Protein AF-A0A0M4SYJ8-F1 (afdb_monomer_lite)

Foldseek 3Di:
DAQLVVLLVDDVVVLVVCCVVCVVQQPDPPTWDFDDPPPDPDPHGHTDHPVSSVVSNVVDDDDDDPVRVVVVVVVVVVVVVVVVVVVVD

Secondary structure (DSSP, 8-state):
--HHHHHHHS-HHHHHHHHHHSTTTTTSTT-EEEE-SSSS-TT--EEEEHHHHHHHHHHSPP---HHHHHHHHHHHHHHHHHHHHHTT-

Sequence (89 aa):
MNGIDWLRKLHTKELLGIKNDCYKWFFHPDGYVIYNNGDFPKGSGIKITYAELKQVLSERPHIPNKAETKRIRQQAAKQKVRSYQSSKF

Radius of gyration: 20.08 Å; chains: 1; bounding box: 44×27×58 Å

Structure (mmCIF, N/CA/C/O backbone):
data_AF-A0A0M4SYJ8-F1
#
_entry.id   AF-A0A0M4SYJ8-F1
#
loop_
_atom_site.group_PDB
_atom_site.id
_atom_site.type_symbol
_atom_site.label_atom_id
_atom_site.label_alt_id
_atom_site.label_comp_id
_atom_site.label_asym_id
_atom_site.label_entity_id
_atom_site.label_seq_id
_atom_site.pdbx_PDB_ins_code
_atom_site.Cartn_x
_atom_site.Cartn_y
_atom_site.Cartn_z
_atom_site.occupancy
_atom_site.B_iso_or_equiv
_atom_site.auth_seq_id
_atom_site.auth_comp_id
_atom_site.auth_asym_id
_atom_site.auth_atom_id
_atom_site.pdbx_PDB_model_num
ATOM 1 N N . MET A 1 1 ? 10.724 -11.421 -14.370 1.00 72.56 1 MET A N 1
ATOM 2 C CA . MET A 1 1 ? 9.747 -11.299 -13.267 1.00 72.56 1 MET A CA 1
ATOM 3 C C . MET A 1 1 ? 8.943 -10.033 -13.510 1.00 72.56 1 MET A C 1
ATOM 5 O O . MET A 1 1 ? 9.567 -9.010 -13.764 1.00 72.56 1 MET A O 1
ATOM 9 N N . ASN A 1 2 ? 7.610 -10.111 -13.519 1.00 85.00 2 ASN A N 1
ATOM 10 C CA . ASN A 1 2 ? 6.748 -8.978 -13.880 1.00 85.00 2 ASN A CA 1
ATOM 11 C C . ASN A 1 2 ? 6.430 -8.095 -12.664 1.00 85.00 2 ASN A C 1
ATOM 13 O O . ASN A 1 2 ? 6.549 -8.548 -11.524 1.00 85.00 2 ASN A O 1
ATOM 17 N N . GLY A 1 3 ? 6.014 -6.847 -12.914 1.00 83.88 3 GLY A N 1
ATOM 18 C CA . GLY A 1 3 ? 5.707 -5.852 -11.880 1.00 83.88 3 GLY A CA 1
ATOM 19 C C . 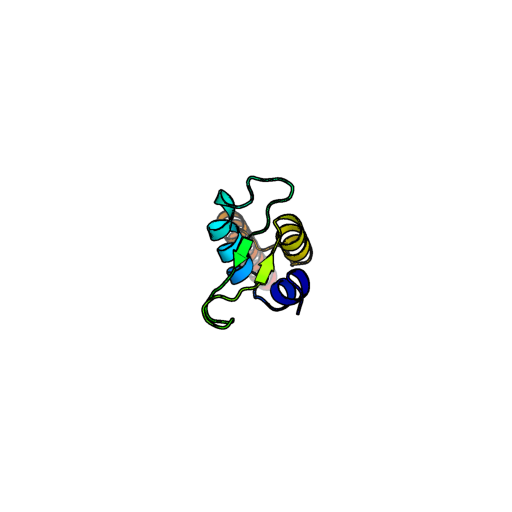GLY A 1 3 ? 4.726 -6.357 -10.832 1.00 83.88 3 GLY A C 1
ATOM 20 O O . GLY A 1 3 ? 5.037 -6.372 -9.642 1.00 83.88 3 GLY A O 1
ATOM 21 N N . ILE A 1 4 ? 3.581 -6.867 -11.283 1.00 88.81 4 ILE A N 1
ATOM 22 C CA . ILE A 1 4 ? 2.551 -7.433 -10.406 1.00 88.81 4 ILE A CA 1
ATOM 23 C C . ILE A 1 4 ? 3.043 -8.607 -9.541 1.00 88.81 4 ILE A C 1
ATOM 25 O O . ILE A 1 4 ? 2.743 -8.658 -8.347 1.00 88.81 4 ILE A O 1
ATOM 29 N N . ASP A 1 5 ? 3.848 -9.519 -10.095 1.00 89.62 5 ASP A N 1
ATOM 30 C CA . ASP A 1 5 ? 4.371 -10.672 -9.349 1.00 89.62 5 ASP A CA 1
ATOM 31 C C . ASP A 1 5 ? 5.351 -10.236 -8.261 1.00 89.62 5 ASP A C 1
ATOM 33 O O . ASP A 1 5 ? 5.444 -10.864 -7.207 1.00 89.62 5 ASP A O 1
ATOM 37 N N . TRP A 1 6 ? 6.087 -9.153 -8.506 1.00 89.56 6 TRP A N 1
ATOM 38 C CA . TRP A 1 6 ? 6.994 -8.577 -7.521 1.00 89.56 6 TRP A CA 1
ATOM 39 C C . TRP A 1 6 ? 6.243 -7.876 -6.404 1.00 89.56 6 TRP A C 1
ATOM 41 O O . TRP A 1 6 ? 6.497 -8.166 -5.237 1.00 89.56 6 TRP A O 1
ATOM 51 N N . LEU A 1 7 ? 5.226 -7.083 -6.742 1.00 90.19 7 LEU A N 1
ATOM 52 C CA . LEU A 1 7 ? 4.345 -6.458 -5.756 1.00 90.19 7 LEU A CA 1
ATOM 53 C C . LEU A 1 7 ? 3.681 -7.496 -4.835 1.00 90.19 7 LEU A C 1
ATOM 55 O O . LEU A 1 7 ? 3.573 -7.282 -3.629 1.00 90.19 7 LEU A O 1
ATOM 59 N N . ARG A 1 8 ? 3.286 -8.662 -5.358 1.00 90.44 8 ARG A N 1
ATOM 60 C CA . ARG A 1 8 ? 2.691 -9.738 -4.544 1.00 90.44 8 ARG A CA 1
ATOM 61 C C . ARG A 1 8 ? 3.649 -10.355 -3.521 1.00 90.44 8 ARG A C 1
ATOM 63 O O . ARG A 1 8 ? 3.175 -10.852 -2.496 1.00 90.44 8 ARG A O 1
ATOM 70 N N . LYS A 1 9 ? 4.966 -10.304 -3.750 1.00 90.06 9 LYS A N 1
ATOM 71 C CA . LYS A 1 9 ? 5.971 -10.784 -2.782 1.00 90.06 9 LYS A CA 1
ATOM 72 C C . LYS A 1 9 ? 6.201 -9.812 -1.627 1.00 90.06 9 LYS A C 1
ATOM 74 O O . LYS A 1 9 ? 6.613 -10.248 -0.558 1.00 90.06 9 LYS A O 1
ATOM 79 N N . LEU A 1 10 ? 5.923 -8.526 -1.832 1.00 88.75 10 LEU A N 1
ATOM 80 C CA . LEU A 1 10 ? 6.166 -7.492 -0.833 1.00 88.75 10 LEU A CA 1
ATOM 81 C C . LEU A 1 10 ? 5.134 -7.497 0.291 1.00 88.75 10 LEU A C 1
ATOM 83 O O . LEU A 1 10 ? 3.947 -7.797 0.099 1.00 88.75 10 LEU A O 1
ATOM 87 N N . HIS A 1 11 ? 5.585 -7.075 1.468 1.00 87.94 11 HIS A N 1
ATOM 88 C CA . HIS A 1 11 ? 4.725 -6.850 2.615 1.00 87.94 11 HIS A CA 1
ATOM 89 C C . HIS A 1 11 ? 3.854 -5.600 2.411 1.00 87.94 11 HIS A C 1
ATOM 91 O O . HIS A 1 11 ? 4.264 -4.620 1.787 1.00 87.94 11 HIS A O 1
ATOM 97 N N . THR A 1 12 ? 2.651 -5.564 2.998 1.00 86.12 12 THR A N 1
ATOM 98 C CA . THR A 1 12 ? 1.711 -4.442 2.798 1.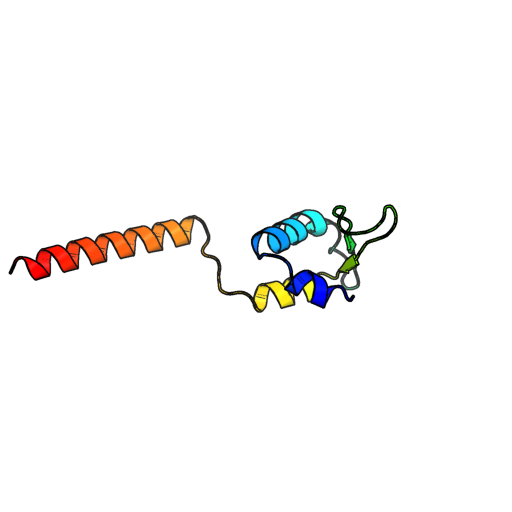00 86.12 12 THR A CA 1
ATOM 99 C C . THR A 1 12 ? 2.292 -3.086 3.211 1.00 86.12 12 THR A C 1
ATOM 101 O O . THR A 1 12 ? 1.975 -2.067 2.605 1.00 86.12 12 THR A O 1
ATOM 104 N N . LYS A 1 13 ? 3.190 -3.058 4.206 1.00 84.88 13 LYS A N 1
ATOM 105 C CA . LYS A 1 13 ? 3.909 -1.834 4.606 1.00 84.88 13 LYS A CA 1
ATOM 106 C C . LYS A 1 13 ? 4.778 -1.275 3.471 1.00 84.88 13 LYS A C 1
ATOM 108 O O . LYS A 1 13 ? 4.809 -0.065 3.283 1.00 84.88 13 LYS A O 1
ATOM 113 N N . GLU A 1 14 ? 5.452 -2.145 2.726 1.00 87.88 14 GLU A N 1
ATOM 114 C CA . GLU A 1 14 ? 6.316 -1.765 1.603 1.00 87.88 14 GLU A CA 1
ATOM 115 C C . GLU A 1 14 ? 5.472 -1.276 0.426 1.00 87.88 14 GLU A C 1
ATOM 117 O O . GLU A 1 14 ? 5.755 -0.221 -0.131 1.00 87.88 14 GLU A O 1
ATOM 122 N N . LEU A 1 15 ? 4.358 -1.959 0.133 1.00 89.19 15 LEU A N 1
ATOM 123 C CA . LEU A 1 15 ? 3.389 -1.525 -0.880 1.00 89.19 15 LEU A CA 1
ATOM 124 C C . LEU A 1 15 ? 2.832 -0.123 -0.599 1.00 89.19 15 LEU A C 1
ATOM 126 O O . LEU A 1 15 ? 2.672 0.681 -1.517 1.00 89.19 15 LEU A O 1
ATOM 130 N N . LEU A 1 16 ? 2.552 0.193 0.669 1.00 87.06 16 LEU A N 1
ATOM 131 C CA . LEU A 1 16 ? 2.124 1.533 1.080 1.00 87.06 16 LEU A CA 1
ATOM 132 C C . LEU A 1 16 ? 3.246 2.573 0.950 1.00 87.06 16 LEU A C 1
ATOM 134 O O . LEU A 1 16 ? 2.958 3.715 0.597 1.00 87.06 16 LEU A O 1
ATOM 138 N N . GLY A 1 17 ? 4.499 2.186 1.205 1.00 86.56 17 GLY A N 1
ATOM 139 C CA . GLY A 1 17 ? 5.675 3.023 0.951 1.00 86.56 17 GLY A CA 1
ATOM 140 C C . GLY A 1 17 ? 5.794 3.378 -0.529 1.00 86.56 17 GLY A C 1
ATOM 141 O O . GLY A 1 17 ? 5.724 4.551 -0.881 1.00 86.56 17 GLY A O 1
ATOM 142 N N . ILE A 1 18 ? 5.801 2.361 -1.397 1.00 86.69 18 ILE A N 1
ATOM 143 C CA . ILE A 1 18 ? 5.827 2.517 -2.859 1.00 86.69 18 ILE A CA 1
ATOM 144 C C . ILE A 1 18 ? 4.670 3.398 -3.334 1.00 86.69 18 ILE A C 1
ATOM 146 O O . ILE A 1 18 ? 4.868 4.302 -4.140 1.00 86.69 18 ILE A O 1
ATOM 150 N N . LYS A 1 19 ? 3.453 3.183 -2.815 1.00 84.94 19 LYS A N 1
ATOM 151 C CA . LYS A 1 19 ? 2.290 4.013 -3.156 1.00 84.94 19 LYS A CA 1
ATOM 152 C C . LYS A 1 19 ? 2.537 5.491 -2.866 1.00 84.94 19 LYS A C 1
ATOM 154 O O . LYS A 1 19 ? 2.137 6.321 -3.676 1.00 84.94 19 LYS A O 1
ATOM 159 N N . ASN A 1 20 ? 3.146 5.814 -1.728 1.00 83.38 20 ASN A N 1
ATOM 160 C CA . ASN A 1 20 ? 3.423 7.193 -1.334 1.00 83.38 20 ASN A CA 1
ATOM 161 C C . ASN A 1 20 ? 4.584 7.792 -2.140 1.00 83.38 20 ASN A C 1
ATOM 163 O O . ASN 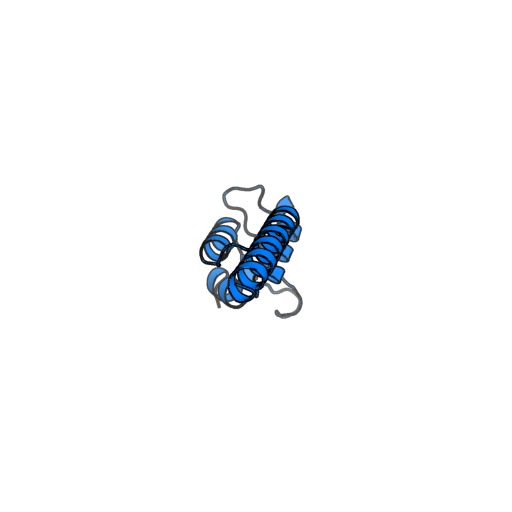A 1 20 ? 4.459 8.913 -2.631 1.00 83.38 20 ASN A O 1
ATOM 167 N N . ASP A 1 21 ? 5.664 7.035 -2.329 1.00 80.88 21 ASP A N 1
ATOM 168 C CA . ASP A 1 21 ? 6.858 7.470 -3.063 1.00 80.88 21 ASP A CA 1
ATOM 169 C C . ASP A 1 21 ? 6.544 7.715 -4.544 1.00 80.88 21 ASP A C 1
ATOM 171 O O . ASP A 1 21 ? 6.945 8.719 -5.140 1.00 80.88 21 ASP A O 1
ATOM 175 N N . CYS A 1 22 ? 5.753 6.823 -5.137 1.00 77.88 22 CYS A N 1
ATOM 176 C CA . CYS A 1 22 ? 5.367 6.883 -6.539 1.00 77.88 22 CYS A CA 1
ATOM 177 C C . CYS A 1 22 ? 4.089 7.706 -6.782 1.00 77.88 22 CYS A C 1
ATOM 179 O O . CYS A 1 22 ? 3.721 7.916 -7.937 1.00 77.88 22 CYS A O 1
ATOM 181 N N . TYR A 1 23 ? 3.431 8.234 -5.738 1.00 74.12 23 TYR A N 1
ATOM 182 C CA . TYR A 1 23 ? 2.165 8.976 -5.858 1.00 74.12 23 TYR A CA 1
ATOM 183 C C . TYR A 1 23 ? 2.246 10.137 -6.860 1.00 74.12 23 TYR A C 1
ATOM 185 O O . TYR A 1 23 ? 1.332 10.349 -7.649 1.00 74.12 23 TYR A O 1
ATOM 193 N N . LYS A 1 24 ? 3.372 10.863 -6.866 1.00 70.50 24 LYS A N 1
ATOM 194 C CA . LYS A 1 24 ? 3.620 11.994 -7.778 1.00 70.50 24 LYS A CA 1
ATOM 195 C C . LYS A 1 24 ? 3.933 11.580 -9.219 1.00 70.50 24 LYS A C 1
ATOM 197 O O . LYS A 1 24 ? 3.866 12.413 -10.113 1.00 70.50 24 LYS A O 1
ATOM 202 N N . TRP A 1 25 ? 4.266 10.316 -9.442 1.00 71.62 25 TRP A N 1
ATOM 203 C CA . TRP A 1 25 ? 4.690 9.790 -10.739 1.00 71.62 25 TRP A CA 1
ATOM 204 C C . TRP A 1 25 ? 3.566 9.026 -11.453 1.00 71.62 25 TRP A C 1
ATOM 206 O O . TRP A 1 25 ? 3.586 8.882 -12.670 1.00 71.62 25 TRP A O 1
ATOM 216 N N . PHE A 1 26 ? 2.537 8.606 -10.712 1.00 68.81 26 PHE A N 1
ATOM 217 C CA . PHE A 1 26 ? 1.341 7.935 -11.231 1.00 68.81 26 PHE A CA 1
ATOM 218 C C . PHE A 1 26 ? 0.260 8.884 -11.788 1.00 68.81 26 PHE A C 1
ATOM 220 O O . PHE A 1 26 ? -0.866 8.455 -12.018 1.00 68.81 26 PHE A O 1
ATOM 227 N N . PHE A 1 27 ? 0.566 10.169 -12.011 1.00 64.25 27 PHE A N 1
ATOM 228 C CA . PHE A 1 27 ? -0.410 11.144 -12.528 1.00 64.25 27 PHE A CA 1
ATOM 229 C C . PHE A 1 27 ? -0.843 10.889 -13.981 1.00 64.25 27 PHE A C 1
ATOM 231 O O . PHE A 1 27 ? -1.867 11.417 -14.411 1.00 64.25 27 PHE A O 1
ATOM 238 N N . HIS A 1 28 ? -0.100 10.077 -14.733 1.00 64.25 28 HIS A N 1
ATOM 239 C CA . HIS A 1 28 ? -0.470 9.701 -16.093 1.00 64.25 28 HIS A CA 1
ATOM 240 C C . HIS A 1 28 ? -1.271 8.385 -16.085 1.00 64.25 28 HIS A C 1
ATOM 242 O O . HIS A 1 28 ? -0.828 7.434 -15.442 1.00 64.25 28 HIS A O 1
ATOM 248 N N . PRO A 1 29 ? -2.416 8.292 -16.793 1.00 60.75 29 PRO A N 1
ATOM 249 C CA . PRO A 1 29 ? -3.246 7.080 -16.856 1.00 60.75 29 PRO A CA 1
ATOM 250 C C . PRO A 1 29 ? -2.490 5.835 -17.345 1.00 60.75 29 PRO A C 1
ATOM 252 O O . PRO A 1 29 ? -2.689 4.749 -16.810 1.00 60.75 29 PRO A O 1
ATOM 255 N N . ASP A 1 30 ? -1.558 6.025 -18.283 1.00 67.12 30 ASP A N 1
ATOM 256 C CA . ASP A 1 30 ? -0.641 4.993 -18.795 1.00 67.12 30 ASP A CA 1
ATOM 257 C C . ASP A 1 30 ? 0.736 5.037 -18.106 1.00 67.12 30 ASP A C 1
ATOM 259 O O . ASP A 1 30 ? 1.722 4.443 -18.554 1.00 67.12 30 ASP A O 1
ATOM 263 N N . GLY A 1 31 ? 0.819 5.797 -17.014 1.00 70.69 31 GLY A N 1
ATOM 264 C CA . GLY A 1 31 ? 2.029 6.052 -16.262 1.00 70.69 31 GLY A CA 1
ATOM 265 C C . GLY A 1 31 ? 2.533 4.782 -15.599 1.00 70.69 31 GLY A C 1
ATOM 266 O O . GLY A 1 31 ? 1.848 4.143 -14.796 1.00 70.69 31 GLY A O 1
ATOM 267 N N . TYR A 1 32 ? 3.777 4.447 -15.907 1.00 80.81 32 TYR A N 1
ATOM 268 C CA . TYR A 1 32 ? 4.530 3.456 -15.169 1.00 80.81 32 TYR A CA 1
ATOM 269 C C . TYR A 1 32 ? 5.714 4.120 -14.485 1.00 80.81 32 TYR A C 1
ATOM 271 O O . TYR A 1 32 ? 6.280 5.093 -14.981 1.00 80.81 32 TYR A O 1
ATOM 279 N N . VAL A 1 33 ? 6.116 3.549 -13.359 1.00 81.81 33 VAL A N 1
ATOM 280 C CA . VAL A 1 33 ? 7.336 3.933 -12.659 1.00 81.81 33 VAL A CA 1
ATOM 281 C C . VAL A 1 33 ? 8.305 2.769 -12.746 1.00 81.81 33 VAL A C 1
ATOM 283 O O . VAL A 1 33 ? 7.913 1.612 -12.593 1.00 81.81 33 VAL A O 1
ATOM 286 N N . ILE A 1 34 ? 9.571 3.070 -13.018 1.00 84.06 34 ILE A N 1
ATOM 287 C CA . ILE A 1 34 ? 10.654 2.105 -12.842 1.00 84.06 34 ILE A CA 1
ATOM 288 C C . ILE A 1 34 ? 11.108 2.243 -11.395 1.00 84.06 34 ILE A C 1
ATOM 290 O O . ILE A 1 34 ? 11.759 3.220 -11.031 1.00 84.06 34 ILE A O 1
ATOM 294 N N . TYR A 1 35 ? 10.714 1.287 -10.563 1.00 80.56 35 TYR A N 1
ATOM 295 C CA . TYR A 1 35 ? 11.089 1.269 -9.160 1.00 80.56 35 TYR A CA 1
ATOM 296 C C . TYR A 1 35 ? 12.405 0.503 -8.988 1.00 80.56 35 TYR A C 1
ATOM 298 O O . TYR A 1 35 ? 12.532 -0.639 -9.437 1.00 80.56 35 TYR A O 1
ATOM 306 N N . ASN A 1 36 ? 13.394 1.132 -8.355 1.00 80.06 36 ASN A N 1
ATOM 307 C CA . ASN A 1 36 ? 14.646 0.489 -7.967 1.00 80.06 36 ASN A CA 1
ATOM 308 C C . ASN A 1 36 ? 14.941 0.817 -6.499 1.00 80.06 36 ASN A C 1
ATOM 310 O O . ASN A 1 36 ? 15.237 1.962 -6.169 1.00 80.06 36 ASN A O 1
ATOM 314 N N . ASN A 1 37 ? 14.860 -0.200 -5.641 1.00 72.81 37 ASN A N 1
ATOM 315 C CA . ASN A 1 37 ? 15.131 -0.101 -4.206 1.00 72.81 37 ASN A CA 1
ATOM 316 C C . ASN A 1 37 ? 16.381 -0.896 -3.786 1.00 72.81 37 ASN A C 1
ATOM 318 O O . ASN A 1 37 ? 16.483 -1.356 -2.656 1.00 72.81 37 ASN A O 1
ATOM 322 N N . GLY A 1 38 ? 17.315 -1.127 -4.714 1.00 69.94 38 GLY A N 1
ATOM 323 C CA . GLY A 1 38 ? 18.514 -1.937 -4.472 1.00 69.94 38 GLY A CA 1
ATOM 324 C C . GLY A 1 38 ? 18.328 -3.441 -4.696 1.00 69.94 38 GLY A C 1
ATOM 325 O O . GLY A 1 38 ? 19.319 -4.142 -4.868 1.00 69.94 38 GLY A O 1
ATOM 326 N N . ASP A 1 39 ? 17.086 -3.923 -4.809 1.00 70.62 39 ASP A N 1
ATOM 327 C CA . ASP A 1 39 ? 16.770 -5.307 -5.212 1.00 70.62 39 ASP A CA 1
ATOM 328 C C . ASP A 1 39 ? 17.129 -5.612 -6.678 1.00 70.62 39 ASP A C 1
ATOM 330 O O . ASP A 1 39 ? 17.146 -6.769 -7.102 1.00 70.62 39 ASP A O 1
ATOM 334 N N . PHE A 1 40 ? 17.395 -4.570 -7.471 1.00 75.19 40 PHE A N 1
ATOM 335 C CA . PHE A 1 40 ? 17.721 -4.664 -8.889 1.00 75.19 40 PHE A CA 1
ATOM 336 C C . PHE A 1 40 ? 19.104 -4.057 -9.164 1.00 75.19 40 PHE A C 1
ATOM 338 O O . PHE A 1 40 ? 19.468 -3.057 -8.535 1.00 75.19 40 PHE A O 1
ATOM 345 N N . PRO A 1 41 ? 19.871 -4.603 -10.130 1.00 77.81 41 PRO A N 1
ATOM 346 C CA . PRO A 1 41 ? 21.136 -4.022 -10.569 1.00 77.81 41 PRO A CA 1
ATOM 347 C C . PRO A 1 41 ? 21.038 -2.514 -10.829 1.00 77.81 41 PRO A C 1
ATOM 349 O O . PRO A 1 41 ? 20.016 -2.008 -11.303 1.00 77.81 41 PRO A O 1
ATOM 352 N N . LYS A 1 42 ? 22.121 -1.783 -10.560 1.00 70.69 42 LYS A N 1
ATOM 353 C CA . LYS A 1 42 ? 22.189 -0.332 -10.778 1.00 70.69 42 LYS A CA 1
ATOM 354 C C . LYS A 1 42 ? 21.873 -0.002 -12.245 1.00 70.69 42 LYS A C 1
ATOM 356 O O . LYS A 1 42 ? 22.515 -0.529 -13.145 1.00 70.69 42 LYS A O 1
ATOM 361 N N . GLY A 1 43 ? 20.877 0.857 -12.476 1.00 69.50 43 GLY A N 1
ATOM 362 C CA . GLY A 1 43 ? 20.387 1.197 -13.824 1.00 69.50 43 GLY A CA 1
ATOM 363 C C . GLY A 1 43 ? 19.278 0.285 -14.362 1.00 69.50 43 GLY A C 1
ATOM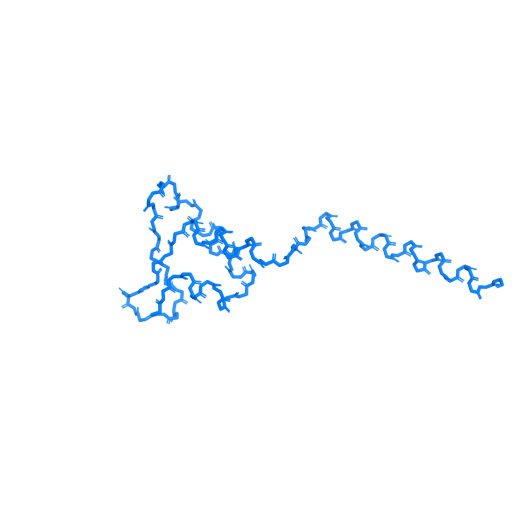 364 O O . GLY A 1 43 ? 18.760 0.531 -15.445 1.00 69.50 43 GLY A O 1
ATOM 365 N N . SER A 1 44 ? 18.872 -0.730 -13.599 1.00 77.69 44 SER A N 1
ATOM 366 C CA . SER A 1 44 ? 17.679 -1.537 -13.863 1.00 77.69 44 SER A CA 1
ATOM 367 C C . SER A 1 44 ? 16.625 -1.300 -12.783 1.00 77.69 44 SER A C 1
ATOM 369 O O . SER A 1 44 ? 16.899 -0.677 -11.761 1.00 77.69 44 SER A O 1
ATOM 371 N N . GLY A 1 45 ? 15.403 -1.753 -13.005 1.00 81.94 45 GLY A N 1
ATOM 372 C CA . GLY A 1 45 ? 14.335 -1.658 -12.022 1.00 81.94 45 GLY A CA 1
ATOM 373 C C . GLY A 1 45 ? 13.112 -2.404 -12.507 1.00 81.94 45 GLY A C 1
ATOM 374 O O . GLY A 1 45 ? 13.096 -2.951 -13.613 1.00 81.94 45 GLY A O 1
ATOM 375 N N . ILE A 1 46 ? 12.080 -2.416 -11.679 1.00 86.25 46 ILE A N 1
ATOM 376 C CA . ILE A 1 46 ? 10.828 -3.065 -12.017 1.00 86.25 46 ILE A CA 1
ATOM 377 C C . ILE A 1 46 ? 9.797 -2.042 -12.454 1.00 86.25 46 ILE A C 1
ATOM 379 O O . ILE A 1 46 ? 9.524 -1.061 -11.763 1.00 86.25 46 ILE A O 1
ATOM 383 N N . LYS A 1 47 ? 9.239 -2.273 -13.642 1.00 87.31 47 LYS A N 1
ATOM 384 C CA . LYS A 1 47 ? 8.136 -1.482 -14.166 1.00 87.31 47 LYS A CA 1
ATOM 385 C C . LYS A 1 47 ? 6.879 -1.833 -13.379 1.00 87.31 47 LYS A C 1
ATOM 387 O O . LYS A 1 47 ? 6.445 -2.982 -13.410 1.00 87.31 47 LYS A O 1
ATOM 392 N N . ILE A 1 48 ? 6.321 -0.844 -12.692 1.00 88.31 48 ILE A N 1
ATOM 393 C CA 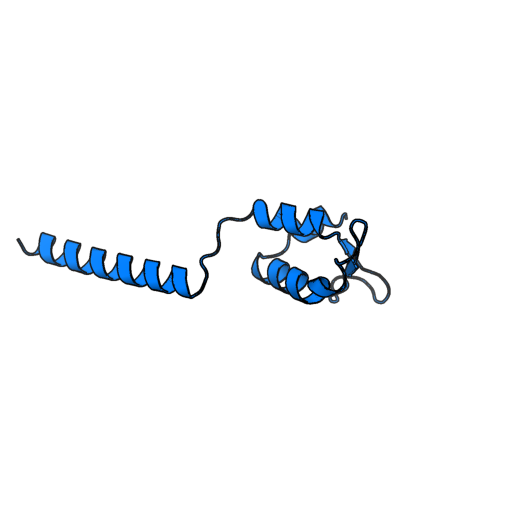. ILE A 1 48 ? 5.066 -0.960 -11.952 1.00 88.31 48 ILE A CA 1
ATOM 394 C C . ILE A 1 48 ? 4.105 0.139 -12.388 1.00 88.31 48 ILE A C 1
ATOM 396 O O . ILE A 1 48 ? 4.498 1.287 -12.609 1.00 88.31 48 ILE A O 1
ATOM 400 N N . THR A 1 49 ? 2.833 -0.209 -12.500 1.00 87.94 49 THR A N 1
ATOM 401 C CA . THR A 1 49 ? 1.741 0.728 -12.758 1.00 87.94 49 THR A CA 1
ATOM 402 C C . THR A 1 49 ? 0.924 0.958 -11.494 1.00 87.94 49 THR A C 1
ATOM 404 O O . THR A 1 49 ? 0.888 0.132 -10.575 1.00 87.94 49 THR A O 1
ATOM 407 N N . TYR A 1 50 ? 0.208 2.081 -11.454 1.00 85.81 50 TYR A N 1
ATOM 408 C CA . TYR A 1 50 ? -0.718 2.350 -10.357 1.00 85.81 50 TYR A CA 1
ATOM 409 C C . TYR A 1 50 ? -1.841 1.308 -10.283 1.00 85.81 50 TYR A C 1
ATOM 411 O O . TYR A 1 50 ? -2.275 0.942 -9.190 1.00 85.81 50 TYR A O 1
ATOM 419 N N . ALA A 1 51 ? -2.293 0.810 -11.439 1.00 87.25 51 ALA A N 1
ATOM 420 C CA . ALA A 1 51 ? -3.330 -0.210 -11.535 1.00 87.25 51 ALA A CA 1
ATOM 421 C C . ALA A 1 51 ? -2.893 -1.524 -10.873 1.00 87.25 51 ALA A C 1
ATOM 423 O O . ALA A 1 51 ? -3.620 -2.042 -10.026 1.00 87.25 51 ALA A O 1
ATOM 424 N N . GLU A 1 52 ? -1.683 -2.007 -11.176 1.00 89.88 52 GLU A N 1
ATOM 425 C CA . GLU A 1 52 ? -1.121 -3.208 -10.544 1.00 89.88 52 GLU A CA 1
ATOM 426 C C . GLU A 1 52 ? -0.974 -3.025 -9.028 1.00 89.88 52 GLU A C 1
ATOM 428 O O . GLU A 1 52 ? -1.361 -3.898 -8.252 1.00 89.88 52 GLU A O 1
ATOM 433 N N . LEU A 1 53 ? -0.481 -1.865 -8.582 1.00 89.12 53 LEU A N 1
ATOM 434 C CA . LEU A 1 53 ? -0.333 -1.569 -7.156 1.00 89.12 53 LEU A CA 1
ATOM 435 C C . LEU A 1 53 ? -1.683 -1.532 -6.428 1.00 89.12 53 LEU A C 1
ATOM 437 O O . LEU A 1 53 ? -1.820 -2.087 -5.336 1.00 89.12 53 LEU A O 1
ATOM 441 N N . LYS A 1 54 ? -2.694 -0.898 -7.031 1.00 87.19 54 LYS A N 1
ATOM 442 C CA . LYS A 1 54 ? -4.056 -0.830 -6.487 1.00 87.19 54 LYS A CA 1
ATOM 443 C C . LYS A 1 54 ? -4.700 -2.214 -6.432 1.00 87.19 54 LYS A C 1
ATOM 445 O O . LYS A 1 54 ? -5.337 -2.530 -5.429 1.00 87.19 54 LYS A O 1
ATOM 450 N N . GLN A 1 55 ? -4.502 -3.032 -7.465 1.00 90.44 55 GLN A N 1
ATOM 451 C CA . GLN A 1 55 ? -4.983 -4.408 -7.503 1.00 90.44 55 GLN A CA 1
ATOM 452 C C . GLN A 1 55 ? -4.382 -5.222 -6.354 1.00 90.44 55 GLN A C 1
ATOM 454 O O . GLN A 1 55 ? -5.128 -5.756 -5.536 1.00 90.44 55 GLN A O 1
ATOM 459 N N . VAL A 1 56 ? -3.054 -5.243 -6.216 1.00 91.44 56 VAL A N 1
ATOM 460 C CA . VAL A 1 56 ? -2.395 -6.014 -5.149 1.00 91.44 56 VAL A CA 1
ATOM 461 C C . VAL A 1 56 ? -2.807 -5.517 -3.763 1.00 91.44 56 VAL A C 1
ATOM 463 O O . VAL A 1 56 ? -3.054 -6.330 -2.879 1.00 91.44 56 VAL A O 1
ATOM 466 N N . LEU A 1 57 ? -2.953 -4.203 -3.553 1.00 88.38 57 LEU A N 1
ATOM 467 C CA . LEU A 1 57 ? -3.458 -3.665 -2.283 1.00 88.38 57 LEU A CA 1
ATOM 468 C C . LEU A 1 57 ? -4.903 -4.091 -1.981 1.00 88.38 57 LEU A C 1
ATOM 470 O O . LEU A 1 57 ? -5.228 -4.284 -0.813 1.00 88.38 57 LEU A O 1
ATOM 474 N N . SER A 1 58 ? -5.754 -4.252 -3.000 1.00 88.12 58 SER A N 1
ATOM 475 C CA . SER A 1 58 ? -7.137 -4.722 -2.828 1.00 88.12 58 SER A CA 1
ATOM 476 C C . SER A 1 58 ? -7.246 -6.218 -2.514 1.00 88.12 58 SER A C 1
ATOM 478 O O . SER A 1 58 ? -8.207 -6.634 -1.876 1.00 88.12 58 SER A O 1
ATOM 480 N N . GLU A 1 59 ? -6.245 -7.014 -2.907 1.00 90.88 59 GLU A N 1
ATOM 481 C CA . GLU A 1 59 ? -6.141 -8.442 -2.570 1.00 90.88 59 GLU A CA 1
ATOM 482 C C . GLU A 1 59 ? -5.728 -8.660 -1.097 1.00 90.88 59 GLU A C 1
ATOM 484 O O . GLU A 1 59 ? -5.871 -9.762 -0.562 1.00 90.88 59 GLU A O 1
ATOM 489 N N . ARG A 1 60 ? -5.189 -7.634 -0.421 1.00 85.81 60 ARG A N 1
ATOM 490 C CA . ARG A 1 60 ? -4.728 -7.739 0.972 1.00 85.81 60 ARG A CA 1
ATOM 491 C C . ARG A 1 60 ? -5.883 -7.563 1.970 1.00 85.81 60 ARG A C 1
ATOM 493 O O . ARG A 1 60 ? -6.805 -6.788 1.721 1.00 85.81 60 ARG A O 1
ATOM 500 N N . PRO A 1 61 ? -5.808 -8.213 3.149 1.00 83.75 61 PRO A N 1
ATOM 501 C CA . PRO A 1 61 ? -6.756 -7.964 4.229 1.00 83.75 61 PRO A CA 1
ATOM 502 C C . PRO A 1 61 ? -6.705 -6.500 4.679 1.00 83.75 61 PRO A C 1
ATOM 504 O O . PRO A 1 61 ? -5.638 -5.879 4.692 1.00 83.75 61 PRO A O 1
ATOM 507 N N . HIS A 1 62 ? -7.863 -5.963 5.076 1.00 80.50 62 HIS A N 1
ATOM 508 C CA . HIS A 1 62 ? -7.987 -4.590 5.568 1.00 80.50 62 HIS A CA 1
ATOM 509 C C . HIS A 1 62 ? -7.018 -4.334 6.726 1.00 80.50 62 HIS A C 1
ATOM 511 O O . HIS A 1 62 ? -7.014 -5.069 7.715 1.00 80.50 62 HIS A O 1
ATOM 517 N N . ILE A 1 63 ? -6.219 -3.271 6.613 1.00 75.56 63 ILE A N 1
ATOM 518 C CA . ILE A 1 63 ? -5.330 -2.818 7.683 1.00 75.56 63 ILE A CA 1
ATOM 519 C C . ILE A 1 63 ? -6.003 -1.633 8.378 1.00 75.56 63 ILE A C 1
ATOM 521 O O . ILE A 1 63 ? -6.099 -0.560 7.775 1.00 75.56 63 ILE A O 1
ATOM 525 N N . PRO A 1 64 ? -6.436 -1.784 9.644 1.00 75.69 64 PRO A N 1
ATOM 526 C CA . PRO A 1 64 ? -7.093 -0.711 10.371 1.00 75.69 64 PRO A CA 1
ATOM 527 C C . PRO A 1 64 ? -6.155 0.483 10.533 1.00 75.69 64 PRO A C 1
ATOM 529 O O . PRO A 1 64 ? -5.010 0.344 10.973 1.00 75.69 64 PRO A O 1
ATOM 532 N N . ASN A 1 65 ? -6.647 1.685 10.254 1.00 80.62 65 ASN A N 1
ATOM 533 C CA . ASN A 1 65 ? -5.895 2.899 10.540 1.00 80.62 65 ASN A CA 1
ATOM 534 C C . ASN A 1 65 ? -5.779 3.146 12.063 1.00 80.62 65 ASN A C 1
ATOM 536 O O . ASN A 1 65 ? -6.338 2.422 12.894 1.00 80.62 65 ASN A O 1
ATOM 540 N N . LYS A 1 66 ? -5.049 4.194 12.473 1.00 78.81 66 LYS A N 1
ATOM 541 C CA . LYS A 1 66 ? -4.831 4.507 13.901 1.00 78.81 66 LYS A CA 1
ATOM 542 C C . LYS A 1 66 ? -6.146 4.732 14.666 1.00 78.81 66 LYS A C 1
ATOM 544 O O . LYS A 1 66 ? -6.260 4.319 15.822 1.00 78.81 66 LYS A O 1
ATOM 549 N N . ALA A 1 67 ? -7.134 5.369 14.038 1.00 83.12 67 ALA A N 1
ATOM 550 C CA . ALA A 1 67 ? -8.434 5.632 14.648 1.00 83.12 67 ALA A CA 1
ATOM 551 C C . ALA A 1 67 ? -9.271 4.349 14.777 1.00 83.12 67 ALA A C 1
ATOM 553 O O . ALA A 1 67 ? -9.850 4.099 15.835 1.00 83.12 67 ALA A O 1
ATOM 554 N N . GLU A 1 68 ? -9.280 3.505 13.746 1.00 83.50 68 GLU A N 1
ATOM 555 C CA . GLU A 1 68 ? -9.932 2.192 13.762 1.00 83.50 68 GLU A CA 1
ATOM 556 C C . GLU A 1 68 ? -9.295 1.276 14.809 1.00 83.50 68 GLU A C 1
ATOM 558 O O . GLU A 1 68 ? -9.993 0.714 15.648 1.00 83.50 68 GLU A O 1
ATOM 563 N N . THR A 1 69 ? -7.962 1.224 14.858 1.00 86.69 69 THR A N 1
ATOM 564 C CA . THR A 1 69 ? -7.209 0.468 15.867 1.00 86.69 69 THR A CA 1
ATOM 565 C C . THR A 1 69 ? -7.579 0.912 17.284 1.00 86.69 69 THR A C 1
ATOM 567 O O . THR A 1 69 ? -7.774 0.079 18.170 1.00 86.69 69 THR A O 1
ATOM 570 N N . LYS A 1 70 ? -7.723 2.226 17.520 1.00 90.62 70 LYS A N 1
ATOM 571 C CA . LYS A 1 70 ? -8.168 2.760 18.816 1.00 90.62 70 LYS A CA 1
ATOM 572 C C . LYS A 1 70 ? -9.576 2.270 19.169 1.00 90.62 70 LYS A C 1
ATOM 574 O O . LYS A 1 70 ? -9.787 1.842 20.302 1.00 90.62 70 LYS A O 1
ATOM 579 N N . ARG A 1 71 ? -10.516 2.293 18.217 1.00 89.75 71 ARG A N 1
ATOM 580 C CA . ARG A 1 71 ? -11.890 1.796 18.422 1.00 89.75 71 ARG A CA 1
ATOM 581 C C . ARG A 1 71 ? -11.915 0.296 18.720 1.00 89.75 71 ARG A C 1
ATOM 583 O O . ARG A 1 71 ? -12.553 -0.100 19.691 1.00 89.75 71 ARG A O 1
ATOM 590 N N . ILE A 1 72 ? -11.165 -0.508 17.964 1.00 87.38 72 ILE A N 1
ATOM 591 C CA . ILE A 1 72 ? -11.042 -1.960 18.173 1.00 87.38 72 ILE A CA 1
ATOM 592 C C . ILE A 1 72 ? -10.517 -2.251 19.586 1.00 87.38 72 ILE A C 1
ATOM 594 O O . ILE A 1 72 ? -11.113 -3.034 20.322 1.00 87.38 72 ILE A O 1
ATOM 598 N N . ARG A 1 73 ? -9.452 -1.559 20.020 1.00 86.50 73 ARG A N 1
ATOM 599 C CA . ARG A 1 73 ? -8.901 -1.708 21.381 1.00 86.50 73 ARG A CA 1
ATOM 600 C C . ARG A 1 73 ? -9.914 -1.341 22.464 1.00 86.50 73 ARG A C 1
ATOM 602 O O . ARG A 1 73 ? -10.024 -2.048 23.461 1.00 86.50 73 ARG A O 1
ATOM 609 N N . GLN A 1 74 ? -10.666 -0.257 22.274 1.00 89.38 74 GLN A N 1
ATOM 610 C CA . GLN A 1 74 ? -11.708 0.159 23.218 1.00 89.38 74 GLN A CA 1
ATOM 611 C C . GLN A 1 74 ? -12.852 -0.860 23.300 1.00 89.38 74 GLN A C 1
ATOM 613 O O . GLN A 1 74 ? -13.329 -1.146 24.396 1.00 89.38 74 GLN A O 1
ATOM 618 N N . GLN A 1 75 ? -13.285 -1.424 22.170 1.00 88.00 75 GLN A N 1
ATOM 619 C CA . GLN A 1 75 ? -14.307 -2.473 22.141 1.00 88.00 75 GLN A CA 1
ATOM 620 C C . GLN A 1 75 ? -13.825 -3.755 22.830 1.00 88.00 75 GLN A C 1
ATOM 622 O O . GLN A 1 75 ? -14.545 -4.290 23.672 1.00 88.00 75 GLN A O 1
ATOM 627 N N . ALA A 1 76 ? -12.593 -4.194 22.554 1.00 87.19 76 ALA A N 1
ATOM 628 C CA . ALA A 1 76 ? -11.994 -5.359 23.203 1.00 87.19 76 ALA A CA 1
ATOM 629 C C . ALA A 1 76 ? -11.871 -5.172 24.727 1.00 87.19 76 ALA A C 1
ATOM 631 O O . ALA A 1 76 ? -12.201 -6.074 25.496 1.00 87.19 76 ALA A O 1
ATOM 632 N N . ALA A 1 77 ? -11.471 -3.978 25.181 1.00 85.56 77 ALA A N 1
ATOM 633 C CA . ALA A 1 77 ? -11.412 -3.655 26.606 1.00 85.56 77 ALA A CA 1
ATOM 634 C C . ALA A 1 77 ? -12.799 -3.718 27.271 1.00 85.56 77 ALA A C 1
ATOM 636 O O . ALA A 1 77 ? -12.940 -4.312 28.338 1.00 85.56 77 ALA A O 1
ATOM 637 N N . LYS A 1 78 ? -13.839 -3.171 26.623 1.00 85.69 78 LYS A N 1
ATOM 638 C CA . LYS A 1 78 ? -15.225 -3.245 27.118 1.00 85.69 78 LYS A CA 1
ATOM 639 C C . LYS A 1 78 ? -15.740 -4.685 27.191 1.00 85.69 78 LYS A C 1
ATOM 641 O O . LYS A 1 78 ? -16.374 -5.045 28.180 1.00 85.69 78 LYS A O 1
ATOM 646 N N . GLN A 1 79 ? -15.451 -5.515 26.184 1.00 79.56 79 GLN A N 1
ATOM 647 C CA . GLN A 1 79 ? -15.815 -6.937 26.203 1.00 79.56 79 GLN A CA 1
ATOM 648 C C . GLN A 1 79 ? -15.125 -7.691 27.344 1.00 79.56 79 GLN A C 1
ATOM 650 O O . GLN A 1 79 ? -15.800 -8.415 28.069 1.00 79.56 79 GLN A O 1
ATOM 655 N N . LYS A 1 80 ? -13.821 -7.469 27.559 1.00 77.19 80 LYS A N 1
ATOM 656 C CA . LYS A 1 80 ? -13.060 -8.109 28.646 1.00 77.19 80 LYS A CA 1
ATOM 657 C C . LYS A 1 80 ? -13.598 -7.748 30.036 1.00 77.19 80 LYS A C 1
ATOM 659 O O . LYS A 1 80 ? -13.652 -8.597 30.922 1.00 77.19 80 LYS A O 1
ATOM 664 N N . VAL A 1 81 ? -14.006 -6.494 30.236 1.00 75.31 81 VAL A N 1
ATOM 665 C CA . VAL A 1 81 ? -14.644 -6.061 31.492 1.00 75.31 81 VAL A CA 1
ATOM 666 C C . VAL A 1 81 ? -15.989 -6.765 31.681 1.00 75.31 81 VAL A C 1
ATOM 668 O O . VAL A 1 81 ? -16.251 -7.298 32.758 1.00 75.31 81 VAL A O 1
ATOM 671 N N . ARG A 1 82 ? -16.813 -6.834 30.628 1.00 73.44 82 ARG A N 1
ATOM 672 C CA . ARG A 1 82 ? -18.128 -7.488 30.678 1.00 73.44 82 ARG A CA 1
ATOM 673 C C . ARG A 1 82 ? -18.022 -8.990 30.958 1.00 73.44 82 ARG A C 1
ATOM 675 O O . ARG A 1 82 ? -18.797 -9.500 31.760 1.00 73.44 82 ARG A O 1
ATOM 682 N N . SER A 1 83 ? -17.058 -9.687 30.352 1.00 66.06 83 SER A N 1
ATOM 683 C CA . SER A 1 83 ? -16.827 -11.112 3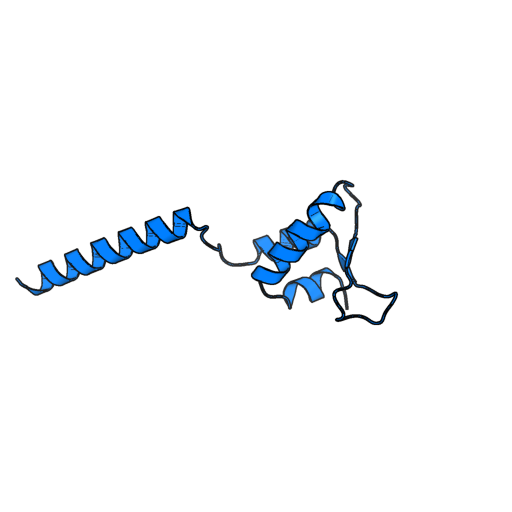0.621 1.00 66.06 83 SER A CA 1
ATOM 684 C C . SER A 1 83 ? -16.380 -11.357 32.063 1.00 66.06 83 SER A C 1
ATOM 686 O O . SER A 1 83 ? -16.866 -12.285 32.694 1.00 66.06 83 SER A O 1
ATOM 688 N N . TYR A 1 84 ? -15.512 -10.497 32.609 1.00 70.00 84 TYR A N 1
ATOM 689 C CA . TYR A 1 84 ? -15.049 -10.610 33.997 1.00 70.00 84 TYR A CA 1
ATOM 690 C C . TYR A 1 84 ? -16.159 -10.345 35.024 1.00 70.00 84 TYR A C 1
ATOM 692 O O . TYR A 1 84 ? -16.212 -10.991 36.069 1.00 70.00 84 TYR A O 1
ATOM 700 N N . GLN A 1 85 ? -17.062 -9.404 34.736 1.00 64.69 85 GLN A N 1
ATOM 701 C CA . GLN A 1 85 ? -18.243 -9.178 35.572 1.00 64.69 85 GLN A CA 1
ATOM 702 C C . GLN A 1 85 ? -19.210 -10.360 35.500 1.00 64.69 85 GLN A C 1
ATOM 704 O O . GLN A 1 85 ? -19.700 -10.788 36.535 1.00 64.69 85 GLN A O 1
ATOM 709 N N . SER A 1 86 ? -19.432 -10.927 34.311 1.00 60.34 86 SER A N 1
ATOM 710 C CA . SER A 1 86 ? -20.301 -12.096 34.135 1.00 60.34 86 SER A CA 1
ATOM 711 C C . SER A 1 86 ? -19.771 -13.363 34.810 1.00 60.34 86 SER A C 1
ATOM 713 O O . SER A 1 86 ? -20.577 -14.201 35.175 1.00 60.34 86 SER A O 1
ATOM 715 N N . SER A 1 87 ? -18.453 -13.524 34.961 1.00 70.19 87 SER A N 1
ATOM 716 C CA . SER A 1 87 ? -17.849 -14.684 35.636 1.00 70.19 87 SER A CA 1
ATOM 717 C C . SER A 1 87 ? -17.801 -14.566 37.163 1.00 70.19 87 SER A C 1
ATOM 719 O O . SER A 1 87 ? -17.340 -15.486 37.829 1.00 70.19 87 SER A O 1
ATOM 721 N N . LYS A 1 88 ? -18.168 -13.403 37.718 1.00 63.59 88 LYS A N 1
ATOM 722 C CA . LYS A 1 88 ? -18.221 -13.154 39.168 1.00 63.59 88 LYS A CA 1
ATOM 723 C C . LYS A 1 88 ? -19.606 -13.405 39.779 1.00 63.59 88 LYS A C 1
ATOM 725 O O . LYS A 1 88 ? -19.735 -13.245 40.990 1.00 63.59 88 LYS A O 1
ATOM 730 N N . PHE A 1 89 ? -20.594 -13.757 38.958 1.00 52.28 89 PHE A N 1
ATOM 731 C CA . PHE A 1 89 ? -21.940 -14.152 39.369 1.00 52.28 89 PHE A CA 1
ATOM 732 C C . PHE A 1 89 ? -22.145 -15.639 39.108 1.00 52.28 89 PHE A C 1
ATOM 734 O O . PHE A 1 89 ? -21.710 -16.096 38.027 1.00 52.28 89 PHE A O 1
#

Organism: NCBI:txid224013

pLDDT: mean 80.6, std 8.86, range [52.28, 91.44]